Protein AF-A0A135VSN4-F1 (afdb_monomer)

Sequence (143 aa):
MFIGIYIIWIAIGVLMGFFFIDFANSWPDWGPGPHPSMFVWIPFAIAGVGVFALIVQIVNVVNERDESKHAQGFSARTYSYDDVPSTSTRTSGYLEPTQSYQAPPFCSQCGAELDSELVEWIGPLRFRCPSCGRTGKAEETQF

Radius of gyration: 32.23 Å; Cα contacts (8 Å, |Δi|>4): 118; chains: 1; bounding box: 57×48×84 Å

pLDDT: mean 75.12, std 19.15, range [37.84, 97.25]

Mean predicted aligned error: 18.65 Å

Secondary structure (DSSP, 8-state):
--HHHHHHHHHHHHHHHHHHHHHHHSS---SSS--GGGGTHHHHHHHHHHHHHHHHHHHHHHHHHHHHHHHHTT-------------------------EEEPPSB-TTT--B--TTT-EESSTTEEE-TTT--EEEPEEE--

Foldseek 3Di:
DCLVVLVVLLVVLVVVLVVLVVVLVPDDCPPDDDRSVVCSCVSVVSSVVSVVVSVVVVVVVVVVVVVVVVVVVVPDPPPPVPDDDDDDDDDDDDDDQPFDFAAPQADPPPRDGDDRVPWDDPDDFWIADPVPRDIDGTDTDRD

Solvent-accessible surface area (backbone atoms only — not comparable to full-atom values): 8897 Å² total; per-residue (Å²): 138,60,68,67,58,39,53,54,50,30,50,51,20,49,53,50,23,51,52,41,48,54,51,37,71,68,52,74,88,82,65,101,59,88,60,62,62,82,55,35,58,52,35,45,54,51,23,48,53,36,51,52,52,47,51,54,52,50,51,53,57,50,54,55,50,53,53,48,53,60,48,54,78,64,54,76,78,77,76,73,91,78,82,86,79,93,73,92,74,91,76,91,76,79,89,72,82,81,73,52,71,47,72,57,61,48,38,95,83,78,66,48,76,45,54,78,87,70,49,50,67,76,54,100,54,30,33,32,40,79,89,76,68,47,78,45,72,49,47,82,49,82,126

Structure (mmCIF, N/CA/C/O backbone):
data_AF-A0A135VSN4-F1
#
_entry.id   AF-A0A135VSN4-F1
#
loop_
_atom_site.group_PDB
_atom_site.id
_atom_site.type_symbol
_atom_site.label_atom_id
_atom_site.label_alt_id
_atom_site.label_comp_id
_atom_site.label_asym_id
_atom_site.label_entity_id
_atom_site.label_seq_id
_atom_site.pdbx_PDB_ins_code
_atom_site.Cartn_x
_atom_site.Cartn_y
_atom_site.Cartn_z
_atom_site.occupancy
_atom_site.B_iso_or_equiv
_atom_site.auth_seq_id
_atom_site.auth_comp_id
_atom_site.auth_asym_id
_atom_site.auth_atom_id
_atom_site.pdbx_PDB_model_num
ATOM 1 N N . MET A 1 1 ? 1.089 1.544 13.774 1.00 65.56 1 MET A N 1
ATOM 2 C CA . MET A 1 1 ? 2.461 1.992 13.426 1.00 65.56 1 MET A CA 1
ATOM 3 C C . MET A 1 1 ? 2.890 1.608 11.996 1.00 65.56 1 MET A C 1
ATOM 5 O 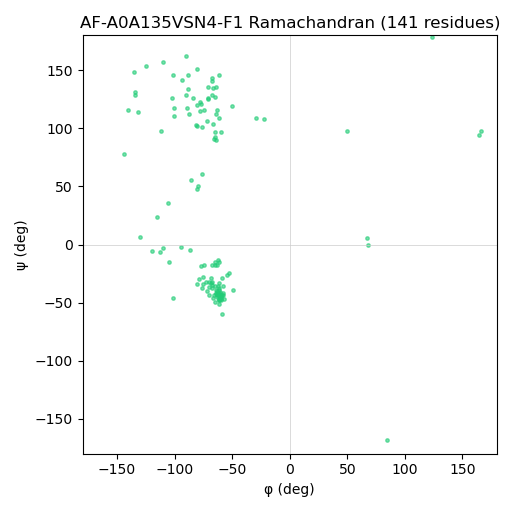O . MET A 1 1 ? 4.071 1.643 11.700 1.00 65.56 1 MET A O 1
ATOM 9 N N . PHE A 1 2 ? 1.969 1.281 11.076 1.00 83.06 2 PHE A N 1
ATOM 10 C CA . PHE A 1 2 ? 2.336 0.836 9.717 1.00 83.06 2 PHE A CA 1
ATOM 11 C C . PHE A 1 2 ? 2.109 1.895 8.627 1.00 83.06 2 PHE A C 1
ATOM 13 O O . PHE A 1 2 ? 2.681 1.793 7.549 1.00 83.06 2 PHE A O 1
ATOM 20 N N . ILE A 1 3 ? 1.346 2.954 8.922 1.00 91.00 3 ILE A N 1
ATOM 21 C CA . ILE A 1 3 ? 1.000 4.015 7.960 1.00 91.00 3 ILE A CA 1
ATOM 22 C C . ILE A 1 3 ? 2.257 4.699 7.397 1.00 91.00 3 ILE A C 1
ATOM 24 O O . ILE A 1 3 ? 2.363 4.883 6.189 1.00 91.00 3 ILE A O 1
ATOM 28 N N . GLY A 1 4 ? 3.244 5.008 8.247 1.00 92.50 4 GLY A N 1
ATOM 29 C CA . GLY A 1 4 ? 4.489 5.653 7.809 1.00 92.50 4 GLY A CA 1
ATOM 30 C C . GLY A 1 4 ? 5.300 4.815 6.815 1.00 92.50 4 GLY A C 1
ATOM 31 O O . GLY A 1 4 ? 5.855 5.362 5.867 1.00 92.50 4 GLY A O 1
ATOM 32 N N . ILE A 1 5 ? 5.309 3.487 6.976 1.00 94.31 5 ILE A N 1
ATOM 33 C CA . ILE A 1 5 ? 6.020 2.569 6.072 1.00 94.31 5 ILE A CA 1
ATOM 34 C C . ILE A 1 5 ? 5.384 2.596 4.679 1.00 94.31 5 ILE A C 1
ATOM 36 O O . ILE A 1 5 ? 6.100 2.695 3.686 1.00 94.31 5 ILE A O 1
ATOM 40 N N . TYR A 1 6 ? 4.050 2.578 4.598 1.00 93.75 6 TYR A N 1
ATOM 41 C CA . TYR A 1 6 ? 3.348 2.663 3.316 1.00 93.75 6 TYR A CA 1
ATOM 42 C C . TYR A 1 6 ? 3.583 4.002 2.612 1.00 93.75 6 TYR A C 1
ATOM 44 O O . TYR A 1 6 ? 3.793 4.012 1.404 1.00 93.75 6 TYR A O 1
ATOM 52 N N . ILE A 1 7 ? 3.621 5.120 3.345 1.00 94.69 7 ILE A N 1
ATOM 53 C CA . ILE A 1 7 ? 3.921 6.439 2.760 1.00 94.69 7 ILE A CA 1
ATOM 54 C C . ILE A 1 7 ? 5.323 6.453 2.136 1.00 94.69 7 ILE A C 1
ATOM 56 O O . ILE A 1 7 ? 5.479 6.869 0.989 1.00 94.69 7 ILE A O 1
ATOM 60 N N . ILE A 1 8 ? 6.332 5.960 2.863 1.00 95.56 8 ILE A N 1
ATOM 61 C CA . ILE A 1 8 ? 7.711 5.868 2.357 1.00 95.56 8 ILE A CA 1
ATOM 62 C C . ILE A 1 8 ? 7.770 4.956 1.127 1.00 95.56 8 ILE A C 1
ATOM 64 O O . ILE A 1 8 ? 8.393 5.300 0.127 1.00 95.56 8 ILE A O 1
ATOM 68 N N . TRP A 1 9 ? 7.090 3.814 1.174 1.00 95.12 9 TRP A N 1
ATOM 69 C CA . TRP A 1 9 ? 7.058 2.860 0.071 1.00 95.12 9 TRP A CA 1
ATOM 70 C C . TRP A 1 9 ? 6.404 3.434 -1.195 1.00 95.12 9 TRP A C 1
ATOM 72 O O . TRP A 1 9 ? 6.951 3.284 -2.287 1.00 95.12 9 TRP A O 1
ATOM 82 N N . ILE A 1 10 ? 5.283 4.152 -1.055 1.00 96.69 10 ILE A N 1
ATOM 83 C CA . ILE A 1 10 ? 4.624 4.851 -2.169 1.00 96.69 10 ILE A CA 1
ATOM 84 C C . ILE A 1 10 ? 5.568 5.910 -2.748 1.00 96.69 10 ILE A C 1
ATOM 86 O O . ILE A 1 10 ? 5.729 5.977 -3.964 1.00 96.69 10 ILE A O 1
ATOM 90 N N . ALA A 1 11 ? 6.237 6.694 -1.896 1.00 96.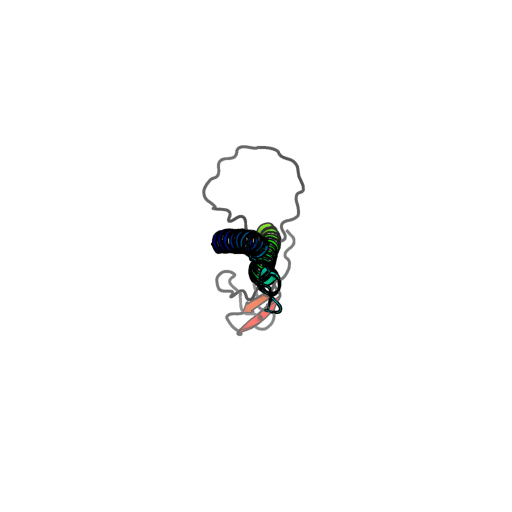75 11 ALA A N 1
ATOM 91 C CA . ALA A 1 11 ? 7.189 7.709 -2.341 1.00 96.75 11 ALA A CA 1
ATOM 92 C C . ALA A 1 11 ? 8.354 7.098 -3.140 1.00 96.75 11 ALA A C 1
ATOM 94 O O . ALA A 1 11 ? 8.687 7.603 -4.211 1.00 96.75 11 ALA A O 1
ATOM 95 N N . ILE A 1 12 ? 8.924 5.982 -2.670 1.00 96.56 12 ILE A N 1
ATOM 96 C CA . ILE A 1 12 ? 9.978 5.249 -3.389 1.00 96.56 12 ILE A CA 1
ATOM 97 C C . ILE A 1 12 ? 9.461 4.742 -4.739 1.00 96.56 12 ILE A C 1
ATOM 99 O O . ILE A 1 12 ? 10.134 4.929 -5.750 1.00 96.56 12 ILE A O 1
ATOM 103 N N . GLY A 1 13 ? 8.272 4.134 -4.780 1.00 95.50 13 GLY A N 1
ATOM 104 C CA . GLY A 1 13 ? 7.684 3.620 -6.021 1.00 95.50 13 GLY A CA 1
ATOM 105 C C . GLY A 1 13 ? 7.431 4.717 -7.058 1.00 95.50 13 GLY A C 1
ATOM 106 O O . GLY A 1 13 ? 7.755 4.544 -8.232 1.00 95.50 13 GLY A O 1
ATOM 107 N N . VAL A 1 14 ? 6.931 5.875 -6.620 1.00 96.44 14 VAL A N 1
ATOM 108 C CA . VAL A 1 14 ? 6.709 7.043 -7.486 1.00 96.44 14 VAL A CA 1
ATOM 109 C C . VAL A 1 14 ? 8.034 7.618 -7.993 1.00 96.44 14 VAL A C 1
ATOM 111 O O . VAL A 1 14 ? 8.167 7.857 -9.192 1.00 96.44 14 VAL A O 1
ATOM 114 N N . LEU A 1 15 ? 9.034 7.788 -7.120 1.00 97.25 15 LEU A N 1
ATOM 115 C CA . LEU A 1 15 ? 10.368 8.262 -7.513 1.00 97.25 15 LEU A CA 1
ATOM 116 C C . LEU A 1 15 ? 11.042 7.312 -8.509 1.00 97.25 15 LEU A C 1
ATOM 118 O O . LEU A 1 15 ? 11.598 7.764 -9.508 1.00 97.25 15 LEU A O 1
ATOM 122 N N . MET A 1 16 ? 10.949 5.999 -8.275 1.00 96.38 16 MET A N 1
ATOM 123 C CA . MET A 1 16 ? 11.416 4.987 -9.224 1.00 96.38 16 MET A CA 1
ATOM 124 C C . MET A 1 16 ? 10.670 5.104 -10.558 1.00 96.38 16 MET A C 1
ATOM 126 O O . MET A 1 16 ? 11.304 5.078 -11.605 1.00 96.38 16 MET A O 1
ATOM 130 N N . GLY A 1 17 ? 9.349 5.293 -10.548 1.00 95.25 17 GLY A N 1
ATOM 131 C CA . GLY A 1 17 ? 8.561 5.492 -11.769 1.00 95.25 17 GLY A CA 1
ATOM 132 C C . GLY A 1 17 ? 9.044 6.676 -12.607 1.00 95.25 17 GLY A C 1
ATOM 133 O O . GLY A 1 17 ? 9.266 6.523 -13.807 1.00 95.25 17 GLY A O 1
ATOM 134 N N . PHE A 1 18 ? 9.286 7.829 -11.977 1.00 96.12 18 PHE A N 1
ATOM 135 C CA . PHE A 1 18 ? 9.845 8.999 -12.664 1.00 96.12 18 PHE A CA 1
ATOM 136 C C . PHE A 1 18 ? 11.242 8.736 -13.230 1.00 96.12 18 PHE A C 1
ATOM 138 O O . PHE A 1 18 ? 11.498 9.060 -14.387 1.00 96.12 18 PHE A O 1
ATOM 145 N N . PHE A 1 19 ? 12.109 8.067 -12.469 1.00 95.25 19 PHE A N 1
ATOM 146 C CA . PHE A 1 19 ? 13.425 7.662 -12.963 1.00 95.25 19 PHE A CA 1
ATOM 147 C C . PHE A 1 19 ? 13.329 6.774 -14.217 1.00 95.25 19 PHE A C 1
ATOM 149 O O . PHE A 1 19 ? 14.075 6.973 -15.171 1.00 95.25 19 PHE A O 1
ATOM 156 N N . PHE A 1 20 ? 12.392 5.821 -14.252 1.00 94.25 20 PHE A N 1
ATOM 157 C CA . PHE A 1 20 ? 12.182 4.958 -15.419 1.00 94.25 20 PHE A CA 1
ATOM 158 C C . PHE A 1 20 ? 11.643 5.718 -16.637 1.00 94.25 20 PHE A C 1
ATOM 160 O O . PHE A 1 20 ? 11.980 5.354 -17.762 1.00 94.25 20 PHE A O 1
ATOM 167 N N . ILE A 1 21 ? 10.837 6.765 -16.437 1.00 94.81 21 ILE A N 1
ATOM 168 C CA . ILE A 1 21 ? 10.391 7.648 -17.525 1.00 94.81 21 ILE A CA 1
ATOM 169 C C . ILE A 1 21 ? 11.591 8.385 -18.125 1.00 94.81 21 ILE A C 1
ATOM 171 O O . ILE A 1 21 ? 11.777 8.352 -19.340 1.00 94.81 21 ILE A O 1
ATOM 175 N N . ASP A 1 22 ? 12.434 8.995 -17.291 1.00 94.88 22 ASP A N 1
ATOM 176 C CA . ASP A 1 22 ? 13.629 9.708 -17.757 1.00 94.88 22 ASP A CA 1
ATOM 177 C C . ASP A 1 22 ? 14.622 8.766 -18.446 1.00 94.88 22 ASP A C 1
ATOM 179 O O . ASP A 1 22 ? 15.178 9.079 -19.503 1.00 94.88 22 ASP A O 1
ATOM 183 N N . PHE A 1 23 ? 14.797 7.566 -17.896 1.00 92.19 23 PHE A N 1
ATOM 184 C CA . PHE A 1 23 ? 15.594 6.514 -18.513 1.00 92.19 23 PHE A CA 1
ATOM 185 C C . PHE A 1 23 ? 15.027 6.079 -19.869 1.00 92.19 23 PHE A C 1
ATOM 187 O O . PHE A 1 23 ? 15.777 5.928 -20.827 1.00 92.19 23 PHE A O 1
ATOM 194 N N . ALA A 1 24 ? 13.706 5.917 -19.982 1.00 92.81 24 ALA A N 1
ATOM 195 C CA . ALA A 1 24 ? 13.072 5.550 -21.243 1.00 92.81 24 ALA A CA 1
ATOM 196 C C . ALA A 1 24 ? 13.178 6.660 -22.297 1.00 92.81 24 ALA A C 1
ATOM 198 O O . ALA A 1 24 ? 13.348 6.352 -23.470 1.00 92.81 24 ALA A O 1
ATOM 199 N N . ASN A 1 25 ? 13.119 7.930 -21.892 1.00 91.75 25 ASN A N 1
ATOM 200 C CA . ASN A 1 25 ? 13.248 9.076 -22.799 1.00 91.75 25 ASN A CA 1
ATOM 201 C C . ASN A 1 25 ? 14.692 9.324 -23.256 1.00 91.75 25 ASN A C 1
ATOM 203 O O . ASN A 1 25 ? 14.914 9.879 -24.328 1.00 91.75 25 ASN A O 1
ATOM 207 N N . SER A 1 26 ? 15.671 8.943 -22.436 1.00 92.75 26 SER A N 1
ATOM 208 C CA . SER A 1 26 ? 17.095 8.982 -22.792 1.00 92.75 26 SER A CA 1
ATOM 209 C C . SER A 1 26 ? 17.560 7.712 -23.503 1.00 92.75 26 SER A C 1
ATOM 211 O O . SER A 1 26 ? 18.711 7.648 -23.946 1.00 92.75 26 SER A O 1
ATOM 213 N N . TRP A 1 27 ? 16.681 6.710 -23.630 1.00 90.50 27 TRP A N 1
ATOM 214 C CA . TRP A 1 27 ? 17.001 5.475 -24.316 1.00 90.50 27 TRP A CA 1
ATOM 215 C C . TRP A 1 27 ? 17.107 5.730 -25.814 1.00 90.50 27 TRP A C 1
ATOM 217 O O . TRP A 1 27 ? 16.191 6.287 -26.417 1.00 90.50 27 TRP A O 1
ATOM 227 N N . PRO A 1 28 ? 18.220 5.347 -26.436 1.00 88.62 28 PRO A N 1
ATOM 228 C CA . PRO A 1 28 ? 18.433 5.709 -27.818 1.00 88.62 28 PRO A CA 1
ATOM 229 C C . PRO A 1 28 ? 17.836 4.658 -28.777 1.00 88.62 28 PRO A C 1
ATOM 231 O O . PRO A 1 28 ? 17.827 3.459 -28.490 1.00 88.62 28 PRO A O 1
ATOM 234 N N . ASP A 1 29 ? 17.336 5.111 -29.933 1.00 86.81 29 ASP A N 1
ATOM 235 C CA . ASP A 1 29 ? 16.524 4.324 -30.884 1.00 86.81 29 ASP A CA 1
ATOM 236 C C . ASP A 1 29 ? 17.343 3.326 -31.729 1.00 86.81 29 ASP A C 1
ATOM 238 O O . ASP A 1 29 ? 17.427 3.408 -32.958 1.00 86.81 29 ASP A O 1
ATOM 242 N N . TRP A 1 30 ? 18.011 2.373 -31.079 1.00 80.94 30 TRP A N 1
ATOM 243 C CA . TRP A 1 30 ? 18.974 1.467 -31.721 1.00 80.94 30 TRP A CA 1
ATOM 244 C C . TRP A 1 30 ? 18.276 0.245 -32.337 1.00 80.94 30 TRP A C 1
ATOM 246 O O . TRP A 1 30 ? 18.604 -0.902 -32.037 1.00 80.94 30 TRP A O 1
ATOM 256 N N . GLY A 1 31 ? 17.302 0.485 -33.216 1.00 78.56 31 GLY A N 1
ATOM 257 C CA . GLY A 1 31 ? 16.632 -0.556 -33.999 1.00 78.56 31 GLY A CA 1
ATOM 258 C C . GLY A 1 31 ? 15.462 -1.266 -33.292 1.00 78.56 31 GLY A C 1
ATOM 259 O O . GLY A 1 31 ? 14.975 -0.798 -32.265 1.00 78.56 31 GLY A O 1
ATOM 260 N N . PRO A 1 32 ? 14.962 -2.387 -33.858 1.00 81.62 32 PRO A N 1
ATOM 261 C CA . PRO A 1 32 ? 13.711 -3.046 -33.457 1.00 81.62 32 PRO A CA 1
ATOM 262 C C . PRO A 1 32 ? 13.862 -3.911 -32.191 1.00 81.62 32 PRO A C 1
ATOM 264 O O . PRO A 1 32 ? 13.501 -5.088 -32.171 1.00 81.62 32 PRO A O 1
ATOM 267 N N . GLY A 1 33 ? 14.438 -3.340 -31.134 1.00 83.62 33 GLY A N 1
ATOM 268 C CA . GLY A 1 33 ? 14.494 -3.940 -29.805 1.00 83.62 33 GLY A CA 1
ATOM 269 C C . GLY A 1 33 ? 13.288 -3.549 -28.939 1.00 83.62 33 GLY A C 1
ATOM 270 O O . GLY A 1 33 ? 12.598 -2.572 -29.235 1.00 83.62 33 GLY A O 1
ATOM 271 N N . PRO A 1 34 ? 13.016 -4.288 -27.849 1.00 84.56 34 PRO A N 1
ATOM 272 C CA . PRO A 1 34 ? 12.004 -3.895 -26.878 1.00 84.56 34 PRO A CA 1
ATOM 273 C C . PRO A 1 34 ? 12.399 -2.569 -26.217 1.00 84.56 34 PRO A C 1
ATOM 275 O O . PRO A 1 34 ? 13.406 -2.487 -25.516 1.00 84.56 34 PRO A O 1
ATOM 278 N N . HIS A 1 35 ? 11.593 -1.531 -26.438 1.00 88.12 35 HIS A N 1
ATOM 279 C CA . HIS A 1 35 ? 11.813 -0.218 -25.841 1.00 88.12 35 HIS A CA 1
ATOM 280 C C . HIS A 1 35 ? 11.523 -0.272 -24.324 1.00 88.12 35 HIS A C 1
ATOM 282 O O . HIS A 1 35 ? 10.498 -0.837 -23.921 1.00 88.12 35 HIS A O 1
ATOM 288 N N . PRO A 1 36 ? 12.366 0.318 -23.454 1.00 88.25 36 PRO A N 1
ATOM 289 C CA . PRO A 1 36 ? 12.184 0.274 -21.996 1.00 88.25 36 PRO A CA 1
ATOM 290 C C . PRO A 1 36 ? 10.883 0.930 -21.508 1.00 88.25 36 PRO A C 1
ATOM 292 O O . PRO A 1 36 ? 10.434 0.655 -20.394 1.00 88.25 36 PRO A O 1
ATOM 295 N N . SER A 1 37 ? 10.223 1.725 -22.356 1.00 89.38 37 SER A N 1
ATOM 296 C CA . SER A 1 37 ? 8.881 2.265 -22.096 1.00 89.38 37 SER A CA 1
ATOM 297 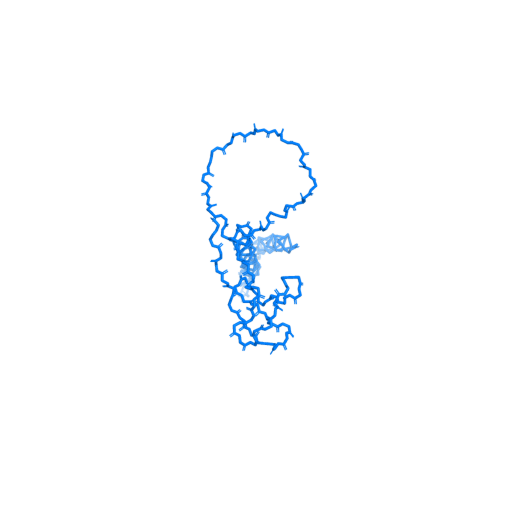C C . SER A 1 37 ? 7.846 1.182 -21.771 1.00 89.38 37 SER A C 1
ATOM 299 O O . SER A 1 37 ? 6.911 1.445 -21.016 1.00 89.38 37 SER A O 1
ATOM 301 N N . MET A 1 38 ? 8.034 -0.053 -22.252 1.00 90.12 38 MET A N 1
ATOM 302 C CA . MET A 1 38 ? 7.144 -1.177 -21.938 1.00 90.12 38 MET A CA 1
ATOM 303 C C . MET A 1 38 ? 7.148 -1.574 -20.457 1.00 90.12 38 MET A C 1
ATOM 305 O O . MET A 1 38 ? 6.216 -2.244 -20.021 1.00 90.12 38 MET A O 1
ATOM 309 N N 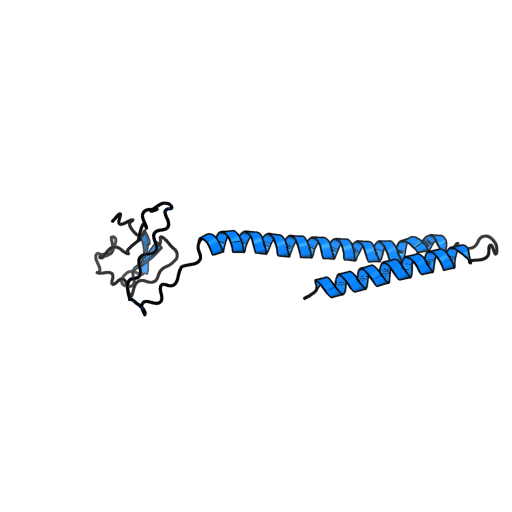. PHE A 1 39 ? 8.152 -1.166 -19.677 1.00 91.19 39 PHE A N 1
ATOM 310 C CA . PHE A 1 39 ? 8.282 -1.508 -18.255 1.00 91.19 39 PHE A CA 1
ATOM 311 C C . PHE A 1 39 ? 8.059 -0.317 -17.316 1.00 91.19 39 PHE A C 1
ATOM 313 O O . PHE A 1 39 ? 8.024 -0.495 -16.100 1.00 91.19 39 PHE A O 1
ATOM 320 N N . VAL A 1 40 ? 7.847 0.887 -17.858 1.00 95.12 40 VAL A N 1
ATOM 321 C CA . VAL A 1 40 ? 7.652 2.123 -17.077 1.00 95.12 40 VAL A CA 1
ATOM 322 C C . VAL A 1 40 ? 6.455 2.032 -16.130 1.00 95.12 40 VAL A C 1
ATOM 324 O O . VAL A 1 40 ? 6.464 2.643 -15.068 1.00 95.12 40 VAL A O 1
ATOM 327 N N . TRP A 1 41 ? 5.433 1.246 -16.467 1.00 94.44 41 TRP A N 1
ATOM 328 C CA . TRP A 1 41 ? 4.243 1.088 -15.631 1.00 94.44 41 TRP A CA 1
ATOM 329 C C . TRP A 1 41 ? 4.474 0.215 -14.385 1.00 94.44 41 TRP A C 1
ATOM 331 O O . TRP A 1 41 ? 3.681 0.303 -13.449 1.00 94.44 41 TRP A O 1
ATOM 341 N N . ILE A 1 42 ? 5.541 -0.597 -14.329 1.00 95.38 42 ILE A N 1
ATOM 342 C CA . ILE A 1 42 ? 5.782 -1.537 -13.219 1.00 95.38 42 ILE A CA 1
ATOM 343 C C . ILE A 1 42 ? 5.953 -0.805 -11.874 1.00 95.38 42 ILE A C 1
ATOM 345 O O . ILE A 1 42 ? 5.227 -1.142 -10.936 1.00 95.38 42 ILE A O 1
ATOM 349 N N . PRO A 1 43 ? 6.827 0.216 -11.737 1.00 94.75 43 PRO A N 1
ATOM 350 C CA . PRO A 1 43 ? 6.946 0.973 -10.489 1.00 94.75 43 PRO A CA 1
ATOM 351 C C . PRO A 1 43 ? 5.636 1.637 -10.045 1.00 94.75 43 PRO A C 1
ATOM 353 O O . PRO A 1 43 ? 5.341 1.670 -8.851 1.00 94.75 43 PRO A O 1
ATOM 356 N N . PHE A 1 44 ? 4.815 2.111 -10.989 1.00 94.75 44 PHE A N 1
ATOM 357 C CA . PHE A 1 44 ? 3.513 2.710 -10.681 1.00 94.75 44 PHE A CA 1
ATOM 358 C C . PHE A 1 44 ? 2.482 1.672 -10.238 1.00 94.75 44 PHE A C 1
ATOM 360 O O . PHE A 1 44 ? 1.731 1.929 -9.300 1.00 94.75 44 PHE A O 1
ATOM 367 N N . ALA A 1 45 ? 2.461 0.494 -10.864 1.00 95.69 45 ALA A N 1
ATOM 368 C CA . ALA A 1 45 ? 1.602 -0.607 -10.442 1.00 95.69 45 ALA A CA 1
ATOM 369 C C . ALA A 1 45 ? 1.957 -1.066 -9.025 1.00 95.69 45 ALA A C 1
ATOM 371 O O . ALA A 1 45 ? 1.061 -1.252 -8.203 1.00 95.69 45 ALA A O 1
ATOM 372 N N . ILE A 1 46 ? 3.257 -1.163 -8.720 1.00 95.12 46 ILE A N 1
ATOM 373 C CA . ILE A 1 46 ? 3.738 -1.409 -7.361 1.00 95.12 46 ILE A CA 1
ATOM 374 C C . ILE A 1 46 ? 3.226 -0.286 -6.454 1.00 95.12 46 ILE A C 1
ATOM 376 O O . ILE A 1 46 ? 2.407 -0.572 -5.594 1.00 95.12 46 ILE A O 1
ATOM 380 N N . ALA A 1 47 ? 3.556 0.987 -6.695 1.00 95.88 47 ALA A N 1
ATOM 381 C CA . ALA A 1 47 ? 3.078 2.108 -5.871 1.00 95.88 47 ALA A CA 1
ATOM 382 C C . ALA A 1 47 ? 1.547 2.092 -5.637 1.00 95.88 47 ALA A C 1
ATOM 384 O O . ALA A 1 47 ? 1.086 2.332 -4.518 1.00 95.88 47 ALA A O 1
ATOM 385 N N . GLY A 1 48 ? 0.763 1.727 -6.656 1.00 95.94 48 GLY A N 1
ATOM 386 C CA . GLY A 1 48 ? -0.689 1.571 -6.574 1.00 95.94 48 GLY A CA 1
ATOM 387 C C . GLY A 1 48 ? -1.148 0.513 -5.565 1.00 95.94 48 GLY A C 1
ATOM 388 O O . GLY A 1 48 ? -2.083 0.767 -4.806 1.00 95.94 48 GLY A O 1
ATOM 389 N N . VAL A 1 49 ? -0.467 -0.634 -5.476 1.00 95.94 49 VAL A N 1
ATOM 390 C CA . VAL A 1 49 ? -0.776 -1.680 -4.477 1.00 95.94 49 VAL A CA 1
ATOM 391 C C . VAL A 1 49 ? -0.607 -1.154 -3.048 1.00 95.94 49 VAL A C 1
ATOM 393 O O . VAL A 1 49 ? -1.415 -1.460 -2.173 1.00 95.94 49 VAL A O 1
ATOM 396 N N . GLY A 1 50 ? 0.396 -0.317 -2.797 1.00 94.69 50 GLY A N 1
ATOM 397 C CA . GLY A 1 50 ? 0.607 0.283 -1.474 1.00 94.69 50 GLY A CA 1
ATOM 398 C C . GLY A 1 50 ? -0.375 1.394 -1.156 1.00 94.69 50 GLY A C 1
ATOM 399 O O . GLY A 1 50 ? -0.794 1.494 -0.007 1.00 94.69 50 GLY A O 1
ATOM 400 N N . VAL A 1 51 ? -0.803 2.180 -2.151 1.00 96.81 51 VAL A N 1
ATOM 401 C CA . VAL A 1 51 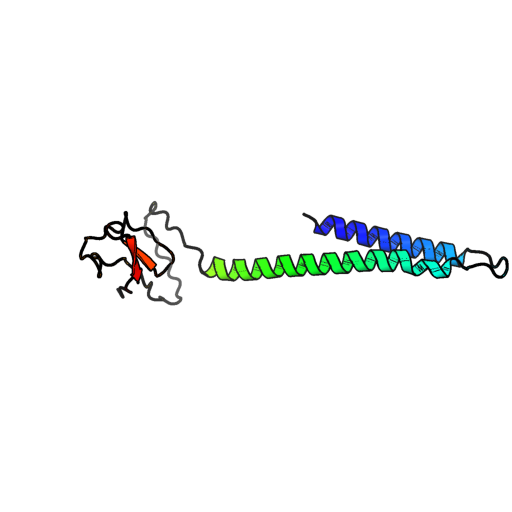? -1.926 3.118 -1.977 1.00 96.81 51 VAL A CA 1
ATOM 402 C C . VAL A 1 51 ? -3.184 2.346 -1.582 1.00 96.81 51 VAL A C 1
ATOM 404 O O . VAL A 1 51 ? -3.840 2.708 -0.608 1.00 96.81 51 VAL A O 1
ATOM 407 N N . PHE A 1 52 ? -3.485 1.245 -2.274 1.00 96.88 52 PHE A N 1
ATOM 408 C CA . PHE A 1 52 ? -4.627 0.394 -1.947 1.00 96.88 52 PHE A CA 1
ATOM 409 C C . PHE A 1 52 ? -4.532 -0.180 -0.523 1.00 96.88 52 PHE A C 1
ATOM 411 O O . PHE A 1 52 ? -5.476 -0.056 0.256 1.00 96.88 52 PHE A O 1
ATOM 418 N N . ALA A 1 53 ? -3.376 -0.731 -0.141 1.00 95.19 53 ALA A N 1
ATOM 419 C CA . ALA A 1 53 ? -3.149 -1.244 1.211 1.00 95.19 53 ALA A CA 1
ATOM 420 C C . ALA A 1 53 ? -3.281 -0.149 2.287 1.00 95.19 53 ALA A C 1
ATOM 422 O O . ALA A 1 53 ? -3.861 -0.389 3.348 1.00 95.19 53 ALA A O 1
ATOM 423 N N . LEU A 1 54 ? -2.793 1.064 2.009 1.00 95.69 54 LEU A N 1
ATOM 424 C CA . LEU A 1 54 ? -2.921 2.216 2.899 1.00 95.69 54 LEU A CA 1
ATOM 425 C C . LEU A 1 54 ? -4.389 2.626 3.077 1.00 95.69 54 LEU A C 1
ATOM 427 O O . LEU A 1 54 ? -4.803 2.885 4.205 1.00 95.69 54 LEU A O 1
ATOM 431 N N . ILE A 1 55 ? -5.190 2.625 2.008 1.00 96.00 55 ILE A N 1
ATOM 432 C CA . ILE A 1 55 ? -6.631 2.917 2.084 1.00 96.00 55 ILE A CA 1
ATOM 433 C C . ILE A 1 55 ? -7.342 1.889 2.968 1.00 96.00 55 ILE A C 1
ATOM 435 O O . ILE A 1 55 ? -8.074 2.280 3.875 1.00 96.00 55 ILE A O 1
ATOM 439 N N . VAL A 1 56 ? -7.092 0.592 2.763 1.00 95.25 56 VAL A N 1
ATOM 440 C CA . VAL A 1 56 ? -7.697 -0.478 3.579 1.00 95.25 56 VAL A CA 1
ATOM 441 C C . VAL A 1 56 ? -7.351 -0.306 5.061 1.00 95.25 56 VAL A C 1
ATOM 443 O O . VAL A 1 56 ? -8.226 -0.401 5.917 1.00 95.25 56 VAL A O 1
ATOM 446 N N . GLN A 1 57 ? -6.093 0.013 5.373 1.00 93.62 57 GLN A N 1
ATOM 447 C CA . GLN A 1 57 ? -5.665 0.281 6.748 1.00 93.62 57 GLN A CA 1
ATOM 448 C C . GLN A 1 57 ? -6.379 1.497 7.350 1.00 93.62 57 GLN A C 1
ATOM 450 O O . GLN A 1 57 ? -6.805 1.443 8.500 1.00 93.62 57 GLN A O 1
ATOM 455 N N . ILE A 1 58 ? -6.544 2.583 6.588 1.00 93.88 58 ILE A N 1
ATOM 456 C CA . ILE A 1 58 ? -7.277 3.766 7.058 1.00 93.88 58 ILE A CA 1
ATOM 457 C C . ILE A 1 58 ? -8.739 3.417 7.340 1.00 93.88 58 ILE A C 1
ATOM 459 O O . ILE A 1 58 ? -9.245 3.797 8.391 1.00 93.88 58 ILE A O 1
ATOM 463 N N . VAL A 1 59 ? -9.400 2.675 6.448 1.00 94.25 59 VAL A N 1
ATOM 464 C CA . VAL A 1 59 ? -10.794 2.248 6.642 1.00 94.25 59 VAL A CA 1
ATOM 465 C C . VAL A 1 59 ? -10.932 1.405 7.907 1.00 94.25 59 VAL A C 1
ATOM 467 O O . VAL A 1 59 ? -11.806 1.684 8.720 1.00 94.25 59 VAL A O 1
ATOM 470 N N . ASN A 1 60 ? -10.031 0.446 8.134 1.00 92.44 60 ASN A N 1
ATOM 471 C CA . ASN A 1 60 ? -10.052 -0.372 9.350 1.00 92.44 60 ASN A CA 1
ATOM 472 C C . ASN A 1 60 ? -9.895 0.484 10.618 1.00 92.44 60 ASN A C 1
ATOM 474 O O . ASN A 1 60 ? -10.669 0.339 11.558 1.00 92.44 60 ASN A O 1
ATOM 478 N N . VAL A 1 61 ? -8.958 1.439 10.615 1.00 91.00 61 VAL A N 1
ATOM 479 C CA . VAL A 1 61 ? -8.740 2.357 11.748 1.00 91.00 61 VAL A CA 1
ATOM 480 C C . VAL A 1 61 ? -9.947 3.269 11.987 1.00 91.00 61 VAL A C 1
ATOM 482 O O . VAL A 1 61 ? -10.240 3.618 13.129 1.00 91.00 61 VAL A O 1
ATOM 485 N N . VAL A 1 62 ? -10.635 3.706 10.931 1.00 90.50 62 VAL A N 1
ATOM 486 C CA . VAL A 1 62 ? -11.850 4.524 11.060 1.00 90.50 62 VAL A CA 1
ATOM 487 C C . VAL A 1 62 ? -13.003 3.691 11.615 1.00 90.50 62 VAL A C 1
ATOM 489 O O . VAL A 1 62 ? -13.663 4.145 12.546 1.00 90.50 62 VAL A O 1
ATOM 492 N N . ASN A 1 63 ? -13.182 2.460 11.135 1.00 91.81 63 ASN A N 1
ATOM 493 C CA . ASN A 1 63 ? -14.224 1.559 11.628 1.00 91.81 63 ASN A CA 1
ATOM 494 C C . ASN A 1 63 ? -14.054 1.265 13.131 1.00 91.81 63 ASN A C 1
ATOM 496 O O . ASN A 1 63 ? -15.013 1.380 13.890 1.00 91.81 63 ASN A O 1
ATOM 500 N N . GLU A 1 64 ? -12.826 0.997 13.590 1.00 88.62 64 GLU A N 1
ATOM 501 C CA . GLU A 1 64 ? -12.524 0.813 15.022 1.00 88.62 64 GLU A CA 1
ATOM 502 C C . GLU A 1 64 ? -12.837 2.071 15.859 1.00 88.62 64 GLU A C 1
ATOM 504 O O . GLU A 1 64 ? -13.246 2.000 17.026 1.00 88.62 64 GLU A O 1
ATOM 509 N N . ARG A 1 65 ? -12.659 3.264 15.277 1.00 82.31 65 ARG A N 1
ATOM 510 C CA . ARG A 1 65 ? -13.001 4.530 15.944 1.00 82.31 65 ARG A CA 1
ATOM 511 C C . ARG A 1 65 ? -14.505 4.727 16.091 1.00 82.31 65 ARG A C 1
ATOM 513 O O . ARG A 1 65 ? -14.924 5.354 17.060 1.00 82.31 65 ARG A O 1
ATOM 520 N N . ASP A 1 66 ? -15.308 4.228 15.164 1.00 79.00 66 ASP A N 1
ATOM 521 C CA . ASP A 1 66 ? -16.762 4.359 15.250 1.00 79.00 66 ASP A CA 1
ATOM 522 C C . ASP A 1 66 ? -17.351 3.378 16.272 1.00 79.00 66 ASP A C 1
ATOM 524 O O . ASP A 1 66 ? -18.199 3.768 17.080 1.00 79.00 66 ASP A O 1
ATOM 528 N N . GLU A 1 67 ? -16.813 2.159 16.354 1.00 76.69 67 GLU A N 1
ATOM 529 C CA . GLU A 1 67 ? -17.180 1.204 17.408 1.00 76.69 67 GLU A CA 1
ATOM 530 C C . GLU A 1 67 ? -16.797 1.711 18.803 1.00 76.69 67 GLU A C 1
ATOM 532 O O . GLU A 1 67 ? -17.597 1.638 19.736 1.00 76.69 67 GLU A O 1
ATOM 537 N N . SER A 1 68 ? -15.606 2.298 18.955 1.00 69.69 68 SER A N 1
ATOM 538 C CA . SER A 1 68 ? -15.178 2.858 20.244 1.00 69.69 68 SER A CA 1
ATOM 539 C C . SER A 1 68 ? -15.970 4.097 20.658 1.00 69.69 68 SER A C 1
ATOM 541 O O . SER A 1 68 ? -16.233 4.254 21.847 1.00 69.69 68 SER A O 1
ATOM 543 N N . LYS 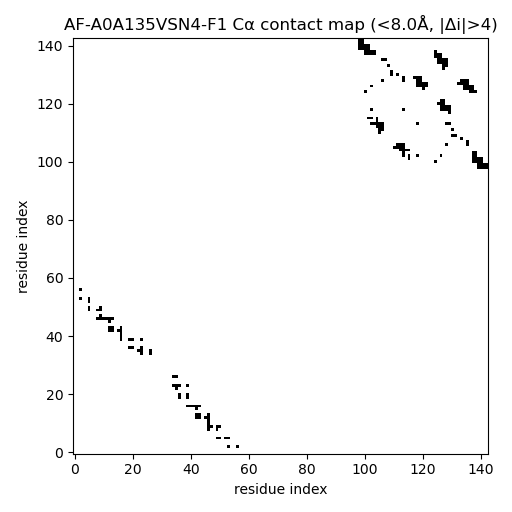A 1 69 ? -16.430 4.943 19.729 1.00 62.50 69 LYS A N 1
ATOM 544 C CA . LYS A 1 69 ? -17.349 6.050 20.059 1.00 62.50 69 LYS A CA 1
ATOM 545 C C . LYS A 1 69 ? -18.721 5.546 20.508 1.00 62.50 69 LYS A C 1
ATOM 547 O O . LYS A 1 69 ? -19.295 6.118 21.432 1.00 62.50 69 LYS A O 1
ATOM 552 N N . HIS A 1 70 ? -19.229 4.468 19.907 1.00 57.59 70 HIS A N 1
ATOM 553 C CA . HIS A 1 70 ? -20.471 3.838 20.362 1.00 57.59 70 HIS A CA 1
ATOM 554 C C . HIS A 1 70 ? -20.312 3.120 21.708 1.00 57.59 70 HIS A C 1
ATOM 556 O O . HIS A 1 70 ? -21.202 3.217 22.549 1.00 57.59 70 HIS A O 1
ATOM 562 N N . ALA A 1 71 ? -19.163 2.492 21.965 1.00 57.72 71 ALA A N 1
ATOM 563 C CA . ALA A 1 71 ? -18.860 1.893 23.262 1.00 57.72 71 ALA A CA 1
ATOM 564 C C . ALA A 1 71 ? -18.563 2.942 24.353 1.00 57.72 71 ALA A C 1
ATOM 566 O O . ALA A 1 71 ? -18.909 2.733 25.511 1.00 57.72 71 ALA A O 1
ATOM 567 N N . GLN A 1 72 ? -17.977 4.095 24.010 1.00 51.12 72 GLN A N 1
ATOM 568 C CA . GLN A 1 72 ? -17.695 5.178 24.963 1.00 51.12 72 GLN A CA 1
ATOM 569 C C . GLN A 1 72 ? -18.925 6.014 25.331 1.00 51.12 72 GLN A C 1
ATOM 571 O O . GLN A 1 72 ? -18.930 6.613 26.405 1.00 51.12 72 GLN A O 1
ATOM 576 N N . GLY A 1 73 ? -19.999 5.977 24.535 1.00 48.94 73 GLY A N 1
ATOM 577 C CA . GLY A 1 73 ? -21.332 6.392 24.997 1.00 48.94 73 GLY A CA 1
ATOM 578 C C . GLY A 1 73 ? -21.872 5.518 26.142 1.00 48.94 73 GLY A C 1
ATOM 579 O O . GLY A 1 73 ? -22.749 5.949 26.881 1.00 48.94 73 GLY A O 1
ATOM 580 N N . PHE A 1 74 ? -21.298 4.324 26.325 1.00 49.91 74 PHE A N 1
ATOM 581 C CA . PHE A 1 74 ? -21.559 3.376 27.410 1.00 49.91 74 PHE A CA 1
ATOM 582 C C . PHE A 1 74 ? -20.312 3.186 28.303 1.00 49.91 74 PHE A C 1
ATOM 584 O O . PHE A 1 74 ? -20.142 2.160 28.959 1.00 49.91 74 PHE A O 1
ATOM 591 N N . SER A 1 75 ? -19.392 4.160 28.342 1.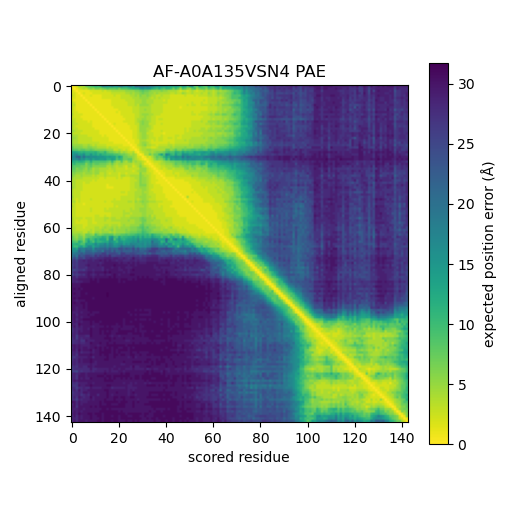00 46.09 75 SER A N 1
ATOM 592 C CA . SER A 1 75 ? -18.291 4.121 29.306 1.00 46.09 75 SER A CA 1
ATOM 593 C C . SER A 1 75 ? -18.834 4.513 30.670 1.00 46.09 75 SER A C 1
ATOM 595 O O . SER A 1 75 ? -19.019 5.694 30.967 1.00 46.09 75 SER A O 1
ATOM 597 N N . ALA A 1 76 ? -19.066 3.487 31.487 1.00 50.97 76 ALA A N 1
ATOM 598 C CA . ALA A 1 76 ? -19.200 3.548 32.929 1.00 50.97 76 ALA A CA 1
ATOM 599 C C . ALA A 1 76 ? -18.370 4.704 33.502 1.00 50.97 76 ALA A C 1
ATOM 601 O O . ALA A 1 76 ? -17.137 4.680 33.525 1.00 50.97 76 ALA A O 1
ATOM 602 N N . ARG A 1 77 ? -19.069 5.744 33.957 1.00 42.56 77 ARG A N 1
ATOM 603 C CA . ARG A 1 77 ? -18.521 6.701 34.903 1.00 42.56 77 ARG A CA 1
ATOM 604 C C . ARG A 1 77 ? -18.290 5.891 36.178 1.00 42.56 77 ARG A C 1
ATOM 606 O O . ARG A 1 77 ? -19.220 5.694 36.953 1.00 42.56 77 ARG A O 1
ATOM 613 N N . THR A 1 78 ? -17.086 5.349 36.348 1.00 45.41 78 THR A N 1
ATOM 614 C CA . THR A 1 78 ? -16.641 4.793 37.625 1.00 45.41 78 THR A CA 1
ATOM 615 C C . THR A 1 78 ? -16.698 5.943 38.620 1.00 45.41 78 THR A C 1
ATOM 617 O O . THR A 1 78 ? -15.820 6.804 38.643 1.00 45.41 78 THR A O 1
ATOM 620 N N . TYR A 1 79 ? -17.793 6.024 39.374 1.00 45.12 79 TYR A N 1
ATOM 621 C CA . TYR A 1 79 ? -17.877 6.887 40.537 1.00 45.12 79 TYR A CA 1
ATOM 622 C C . TYR A 1 79 ? -16.870 6.336 41.545 1.00 45.12 79 TYR A C 1
ATOM 624 O O . TYR A 1 79 ? -17.142 5.364 42.242 1.00 45.12 79 TYR A O 1
ATOM 632 N N . SER A 1 80 ? -15.677 6.929 41.566 1.00 39.94 80 SER A N 1
ATOM 633 C CA . SER A 1 80 ? -14.792 6.847 42.722 1.00 39.94 80 SER A CA 1
ATOM 634 C C . SER A 1 80 ? -15.552 7.504 43.870 1.00 39.94 80 SER A C 1
ATOM 636 O O . SER A 1 80 ? -15.818 8.705 43.829 1.00 39.94 80 SER A O 1
ATOM 638 N N . TYR A 1 81 ? -15.998 6.699 44.830 1.00 46.78 81 TYR A N 1
ATOM 639 C CA . TYR A 1 81 ? -16.815 7.117 45.968 1.00 46.78 81 TYR A CA 1
ATOM 640 C C . TYR A 1 81 ? -15.935 7.731 47.064 1.00 46.78 81 TYR A C 1
ATOM 642 O O . TYR A 1 81 ? -16.050 7.370 48.220 1.00 46.78 81 TYR A O 1
ATOM 650 N N . ASP A 1 82 ? -15.033 8.636 46.697 1.00 43.06 82 ASP A N 1
ATOM 651 C CA . ASP A 1 82 ? -14.142 9.321 47.631 1.00 43.06 82 ASP A CA 1
ATOM 652 C C . ASP A 1 82 ? -13.963 10.752 47.123 1.00 43.06 82 ASP A C 1
ATOM 654 O O . ASP A 1 82 ? -13.024 11.036 46.392 1.00 43.06 82 ASP A O 1
ATOM 658 N N . ASP A 1 83 ? -14.964 11.602 47.369 1.00 40.62 83 ASP A N 1
ATOM 659 C CA . ASP A 1 83 ? -14.801 13.030 47.691 1.00 40.62 83 ASP A CA 1
ATOM 660 C C . ASP A 1 83 ? -16.149 13.757 47.573 1.00 40.62 83 ASP A C 1
ATOM 662 O O . ASP A 1 83 ? -16.595 14.183 46.507 1.00 40.62 83 ASP A O 1
ATOM 666 N N . VAL A 1 84 ? -16.809 13.933 48.718 1.00 46.59 84 VAL A N 1
ATOM 667 C CA . VAL A 1 84 ? -17.828 14.969 48.911 1.00 46.59 84 VAL A CA 1
ATOM 668 C C . VAL A 1 84 ? -17.129 16.105 49.660 1.00 46.59 84 VAL A C 1
ATOM 670 O O . VAL A 1 84 ? -16.683 15.906 50.789 1.00 46.59 84 VAL A O 1
ATOM 673 N N . PRO A 1 85 ? -17.036 17.305 49.060 1.00 44.09 85 PRO A N 1
ATOM 674 C CA . PRO A 1 85 ? -17.932 18.351 49.527 1.00 44.09 85 PRO A CA 1
ATOM 675 C C . PRO A 1 85 ? -18.602 19.131 48.390 1.00 44.09 85 PRO A C 1
ATOM 677 O O . PRO A 1 85 ? -17.986 19.689 47.485 1.00 44.09 85 PRO A O 1
ATOM 680 N N . SER A 1 86 ? -19.922 19.190 48.526 1.00 48.69 86 SER A N 1
ATOM 681 C CA . SER A 1 86 ? -20.886 20.091 47.902 1.00 48.69 86 SER A CA 1
ATOM 682 C C . SER A 1 86 ? -20.322 21.425 47.396 1.00 48.69 86 SER A C 1
ATOM 684 O O . SER A 1 86 ? -20.108 22.350 48.177 1.00 48.69 86 SER A O 1
ATOM 686 N N . THR A 1 87 ? -20.219 21.572 46.075 1.00 39.91 87 THR A N 1
ATOM 687 C CA . THR A 1 87 ? -20.324 22.880 45.417 1.00 39.91 87 THR A CA 1
ATOM 688 C C . THR A 1 87 ? -21.284 22.754 44.242 1.00 39.91 87 THR A C 1
ATOM 690 O O . THR A 1 87 ? -21.066 21.998 43.299 1.00 39.91 87 THR A O 1
ATOM 693 N N . SER A 1 88 ? -22.409 23.450 44.357 1.00 51.69 88 SER A N 1
ATOM 694 C CA . SER A 1 88 ? -23.488 23.471 43.386 1.00 51.69 88 SER A CA 1
ATOM 695 C C . SER A 1 88 ? -23.071 24.246 42.138 1.00 51.69 88 SER A C 1
ATOM 697 O O . SER A 1 88 ? -23.080 25.474 42.118 1.00 51.69 88 SER A O 1
ATOM 699 N N . THR A 1 89 ? -22.800 23.532 41.049 1.00 37.84 89 THR A N 1
ATOM 700 C CA . THR A 1 89 ? -22.783 24.146 39.720 1.00 37.84 89 THR A CA 1
ATOM 701 C C . THR A 1 89 ? -23.957 23.598 38.931 1.00 37.84 89 THR A C 1
ATOM 703 O O . THR A 1 89 ? -23.931 22.497 38.388 1.00 37.84 89 THR A O 1
ATOM 706 N N . ARG A 1 90 ? -25.033 24.390 38.915 1.00 48.69 90 ARG A N 1
ATOM 707 C CA . ARG A 1 90 ? -26.140 24.263 37.968 1.00 48.69 90 ARG A CA 1
ATOM 708 C C . ARG A 1 90 ? -25.568 24.181 36.552 1.00 48.69 90 ARG A C 1
ATOM 710 O O . ARG A 1 90 ? -24.991 25.148 36.064 1.00 48.69 90 ARG A O 1
ATOM 717 N N . THR A 1 91 ? -25.814 23.083 35.853 1.00 40.22 91 THR A N 1
ATOM 718 C CA . THR A 1 91 ? -25.919 23.104 34.393 1.00 40.22 91 THR A CA 1
ATOM 719 C C . THR A 1 91 ? -27.053 22.172 33.999 1.00 40.22 91 THR A C 1
ATOM 721 O O . THR A 1 91 ? -27.067 20.990 34.320 1.00 40.22 91 THR A O 1
ATOM 724 N N . SER A 1 92 ? -28.071 22.782 33.406 1.00 49.12 92 SER A N 1
ATOM 725 C CA . SER A 1 92 ? -29.282 22.164 32.891 1.00 49.12 92 SER A CA 1
ATOM 726 C C . SER A 1 92 ? -28.976 21.202 31.747 1.00 49.12 92 SER A C 1
ATOM 728 O O . SER A 1 92 ? -28.275 21.582 30.811 1.00 49.12 92 SER A O 1
ATOM 730 N N . GLY A 1 93 ? -29.595 20.025 31.767 1.00 40.72 93 GLY A N 1
ATOM 731 C CA . GLY A 1 93 ? -29.677 19.148 30.604 1.00 40.72 93 GLY A CA 1
ATOM 732 C C . GLY A 1 93 ? -30.091 17.737 30.994 1.00 40.72 93 GLY A C 1
ATOM 733 O O . GLY A 1 93 ? -29.233 16.956 31.364 1.00 40.72 93 GLY A O 1
ATOM 734 N N . TYR A 1 94 ? -31.398 17.465 30.918 1.00 39.59 94 TYR A N 1
ATOM 735 C CA . TYR A 1 94 ? -32.036 16.141 30.914 1.00 39.59 94 TYR A CA 1
ATOM 736 C C . TYR A 1 94 ? -31.609 15.150 32.014 1.00 39.59 94 TYR A C 1
ATOM 738 O O . TYR A 1 94 ? -30.645 14.405 31.886 1.00 39.59 94 TYR A O 1
ATOM 746 N N . LEU A 1 95 ? -32.417 15.085 33.078 1.00 43.81 95 LEU A N 1
ATOM 747 C CA . LEU A 1 95 ? -32.517 13.897 33.927 1.00 43.81 95 LEU A CA 1
ATOM 748 C C . LEU A 1 95 ? -33.121 12.763 33.085 1.00 43.81 95 LEU A C 1
ATOM 750 O O . LEU A 1 95 ? -34.342 12.633 33.006 1.00 43.81 95 LEU A O 1
ATOM 754 N N . GLU A 1 96 ? -32.279 11.973 32.423 1.00 43.44 96 GLU A N 1
ATOM 755 C CA . GLU A 1 96 ? -32.673 10.613 32.060 1.00 43.44 96 GLU A CA 1
ATOM 756 C C . GLU A 1 96 ? -32.806 9.803 33.360 1.00 43.44 96 GLU A C 1
ATOM 758 O O . GLU A 1 96 ? -31.904 9.855 34.203 1.00 43.44 96 GLU A O 1
ATOM 763 N N . PRO A 1 97 ? -33.931 9.099 33.581 1.00 43.62 97 PRO A N 1
ATOM 764 C CA . PRO A 1 97 ? -34.087 8.236 34.739 1.00 43.62 97 PRO A CA 1
ATOM 765 C C . PRO A 1 97 ? -33.069 7.100 34.635 1.00 43.62 97 PRO A C 1
ATOM 767 O O . PRO A 1 97 ? -33.145 6.251 33.749 1.00 43.62 97 PRO A O 1
ATOM 770 N N . THR A 1 98 ? -32.091 7.104 35.536 1.00 45.56 98 THR A N 1
ATOM 771 C CA . THR A 1 98 ? -31.090 6.049 35.674 1.00 45.56 98 THR A CA 1
ATOM 772 C C . THR A 1 98 ? -31.791 4.752 36.084 1.00 45.56 98 THR A C 1
ATOM 774 O O . THR A 1 98 ? -31.984 4.487 37.268 1.00 45.56 98 THR A O 1
ATOM 777 N N . GLN A 1 99 ? -32.211 3.943 35.111 1.00 49.97 99 GLN A N 1
ATOM 778 C CA . GLN A 1 99 ? -32.755 2.610 35.363 1.00 49.97 99 GLN A CA 1
ATOM 779 C C . GLN A 1 99 ? -31.632 1.722 35.907 1.00 49.97 99 GLN A C 1
ATOM 781 O O . GLN A 1 99 ? -30.738 1.300 35.173 1.00 49.97 99 GLN A O 1
ATOM 786 N N . SER A 1 100 ? -31.643 1.481 37.217 1.00 55.06 100 SER A N 1
ATOM 787 C CA . SER A 1 100 ? -30.724 0.541 37.856 1.00 55.06 100 SER A CA 1
ATOM 788 C C . SER A 1 100 ? -31.359 -0.849 37.854 1.00 55.06 100 SER A C 1
ATOM 790 O O . SER A 1 100 ? -32.430 -1.064 38.418 1.00 55.06 100 SER A O 1
ATOM 792 N N . TYR A 1 101 ? -30.712 -1.789 37.167 1.00 58.03 101 TYR A N 1
ATOM 793 C CA . TYR A 1 101 ? -31.143 -3.183 37.107 1.00 58.03 101 TYR A CA 1
ATOM 794 C C . TYR A 1 101 ? -30.521 -3.928 38.286 1.00 58.03 101 TYR A C 1
ATOM 796 O O . TYR A 1 101 ? -29.302 -4.096 38.338 1.00 58.03 101 TYR A O 1
ATOM 804 N N . GLN A 1 102 ? -31.342 -4.356 39.243 1.00 62.31 102 GLN A N 1
ATOM 805 C CA . GLN A 1 102 ? -30.897 -5.175 40.368 1.00 62.31 102 GLN A CA 1
ATOM 806 C C . GLN A 1 102 ? -31.254 -6.644 40.126 1.00 62.31 102 GLN A C 1
ATOM 808 O O . GLN A 1 102 ? -32.270 -6.971 39.507 1.00 62.31 102 GLN A O 1
ATOM 813 N N . ALA A 1 103 ? -30.396 -7.554 40.597 1.00 61.66 103 ALA A N 1
ATOM 814 C CA . ALA A 1 103 ? -30.760 -8.962 40.651 1.00 61.66 103 ALA A CA 1
ATOM 815 C C . ALA A 1 103 ? -31.895 -9.127 41.679 1.00 61.66 103 ALA A C 1
ATOM 817 O O . ALA A 1 103 ? -31.808 -8.554 42.767 1.00 61.66 103 ALA A O 1
ATOM 818 N N . PRO A 1 104 ? -32.961 -9.879 41.360 1.00 68.75 104 PRO A N 1
ATOM 819 C CA . PRO A 1 104 ? -34.032 -10.116 42.314 1.00 68.75 104 PRO A CA 1
ATOM 820 C C . PRO A 1 104 ? -33.473 -10.844 43.547 1.00 68.75 104 PRO A C 1
ATOM 822 O O . PRO A 1 104 ? -32.605 -11.708 43.393 1.00 68.75 104 PRO A O 1
ATOM 825 N N . PRO A 1 105 ? -34.002 -10.569 44.753 1.00 71.38 105 PRO A N 1
ATOM 826 C CA . PRO A 1 105 ? -33.496 -11.158 45.996 1.00 71.38 105 PRO A CA 1
ATOM 827 C C . PRO A 1 105 ? -33.677 -12.681 46.062 1.00 71.38 105 PRO A C 1
ATOM 829 O O . PRO A 1 105 ? -33.052 -13.344 46.882 1.00 71.38 105 PRO A O 1
ATOM 832 N N . PHE A 1 106 ? -34.513 -13.260 45.192 1.00 77.25 106 PHE A N 1
ATOM 833 C CA . PHE A 1 106 ? -34.785 -14.693 45.161 1.00 77.25 106 PHE A CA 1
ATOM 834 C C . PHE A 1 106 ? -34.777 -15.253 43.744 1.00 77.25 106 PHE A C 1
ATOM 836 O O . PHE A 1 106 ? -35.178 -14.605 42.772 1.00 77.25 106 PHE A O 1
ATOM 843 N N . CYS A 1 107 ? -34.369 -16.514 43.627 1.00 77.56 107 CYS A N 1
ATOM 844 C CA . CYS A 1 107 ? -34.375 -17.213 42.356 1.00 77.56 107 CYS A CA 1
ATOM 845 C C . CYS A 1 107 ? -35.800 -17.651 42.027 1.00 77.56 107 CYS A C 1
ATOM 847 O O . CYS A 1 107 ? -36.375 -18.467 42.744 1.00 77.56 107 CYS A O 1
ATOM 849 N N . SER A 1 108 ? -36.334 -17.236 40.879 1.00 73.75 108 SER A N 1
ATOM 850 C CA . SER A 1 108 ? -37.655 -17.682 40.410 1.00 73.75 108 SER A CA 1
ATOM 851 C C . SER A 1 108 ? -37.761 -19.191 40.144 1.00 73.75 108 SER A C 1
ATOM 853 O O . SER A 1 108 ? -38.859 -19.705 39.956 1.00 73.75 108 SER A O 1
ATOM 855 N N . GLN A 1 109 ? -36.632 -19.907 40.095 1.00 76.44 109 GLN A N 1
ATOM 856 C CA . GLN A 1 109 ? -36.581 -21.341 39.801 1.00 76.44 109 GLN A CA 1
ATOM 857 C C . GLN A 1 109 ? -36.402 -22.204 41.052 1.00 76.44 109 GLN A C 1
ATOM 859 O O . GLN A 1 109 ? -37.075 -23.220 41.185 1.00 76.44 109 GLN A O 1
ATOM 864 N N . CYS A 1 110 ? -35.479 -21.837 41.945 1.00 77.06 110 CYS A N 1
ATOM 865 C CA . CYS A 1 110 ? -35.165 -22.636 43.134 1.00 77.06 110 CYS A CA 1
ATOM 866 C C . CYS A 1 110 ? -35.569 -21.978 44.456 1.00 77.06 110 CYS A C 1
ATOM 868 O O . CYS A 1 110 ? -35.437 -22.615 45.495 1.00 77.06 110 CYS A O 1
ATOM 870 N N . GLY A 1 111 ? -36.027 -20.723 44.440 1.00 74.94 111 GLY A N 1
ATOM 871 C CA . GLY A 1 111 ? -36.389 -19.975 45.646 1.00 74.94 111 GLY A CA 1
ATOM 872 C C . GLY A 1 111 ? -35.212 -19.639 46.565 1.00 74.94 111 GLY A C 1
ATOM 873 O O . GLY A 1 111 ? -35.435 -19.115 47.649 1.00 74.94 111 GLY A O 1
ATOM 874 N N . ALA A 1 112 ? -33.973 -19.936 46.1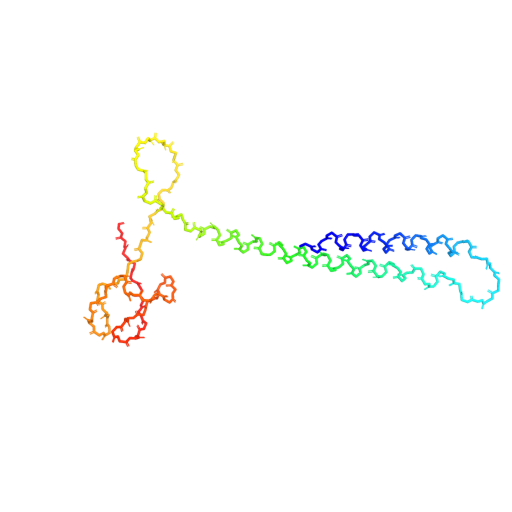59 1.00 77.94 112 ALA A N 1
ATOM 875 C CA . ALA A 1 112 ? -32.787 -19.582 46.927 1.00 77.94 112 ALA A CA 1
ATOM 876 C C . ALA A 1 112 ? -32.595 -18.061 46.945 1.00 77.94 112 ALA A C 1
ATOM 878 O O . ALA A 1 112 ? -32.850 -17.397 45.936 1.00 77.94 112 ALA A O 1
ATOM 879 N N . GLU A 1 113 ? -32.137 -17.543 48.081 1.00 76.69 113 GLU A N 1
ATOM 880 C CA . GLU A 1 113 ? -31.739 -16.148 48.253 1.00 76.69 113 GLU A CA 1
ATOM 881 C C . GLU A 1 113 ? -30.521 -15.855 47.366 1.00 76.69 113 GLU A C 1
ATOM 883 O O . GLU A 1 113 ? -29.540 -16.606 47.372 1.00 76.69 113 GLU A O 1
ATOM 888 N N . LEU A 1 114 ? -30.616 -14.813 46.537 1.00 72.12 114 LEU A N 1
ATOM 889 C CA . LEU A 1 114 ? -29.500 -14.330 45.732 1.00 72.12 114 LEU A CA 1
ATOM 890 C C . LEU A 1 114 ? -28.901 -13.107 46.405 1.00 72.12 114 LEU A C 1
ATOM 892 O O . LEU A 1 114 ? -29.487 -12.028 46.391 1.00 72.12 114 LEU A O 1
ATOM 896 N N . ASP A 1 115 ? -27.696 -13.285 46.927 1.00 70.88 115 ASP A N 1
ATOM 897 C CA . ASP A 1 115 ? -26.859 -12.167 47.323 1.00 70.88 115 ASP A CA 1
ATOM 898 C C . ASP A 1 115 ? -26.227 -11.545 46.075 1.00 70.88 115 ASP A C 1
ATOM 900 O O . ASP A 1 115 ? -25.515 -12.227 45.334 1.00 70.88 115 ASP A O 1
ATOM 904 N N . SER A 1 116 ? -26.494 -10.255 45.854 1.00 65.69 116 SER A N 1
ATOM 905 C CA . SER A 1 116 ? -26.003 -9.469 44.718 1.00 65.69 116 SER A CA 1
ATOM 906 C C . SER A 1 116 ? -24.482 -9.521 44.532 1.00 65.69 116 SER A C 1
ATOM 908 O O . SER A 1 116 ? -24.017 -9.373 43.401 1.00 65.69 116 SER A O 1
ATOM 910 N N . GLU A 1 117 ? -23.719 -9.791 45.597 1.00 67.75 117 GLU A N 1
ATOM 911 C CA . GLU A 1 117 ? -22.258 -9.923 45.544 1.00 67.75 117 GLU A CA 1
ATOM 912 C C . GLU A 1 117 ? -21.789 -11.284 45.000 1.00 67.75 117 GLU A C 1
ATOM 914 O O . GLU A 1 117 ? -20.738 -11.370 44.365 1.00 67.75 117 GLU A O 1
ATOM 919 N N . LEU A 1 118 ? -22.571 -12.351 45.203 1.00 67.00 118 LEU A N 1
ATOM 920 C CA . LEU A 1 118 ? -22.240 -13.716 44.766 1.00 67.00 118 LEU A CA 1
ATOM 921 C C . LEU A 1 118 ? -22.831 -14.091 43.401 1.00 67.00 118 LEU A C 1
ATOM 923 O O . LEU A 1 118 ? -22.609 -15.205 42.913 1.00 67.00 118 LEU A O 1
ATOM 927 N N . VAL A 1 119 ? -23.603 -13.200 42.780 1.00 69.75 119 VAL A N 1
ATOM 928 C CA . VAL A 1 119 ? -24.244 -13.486 41.497 1.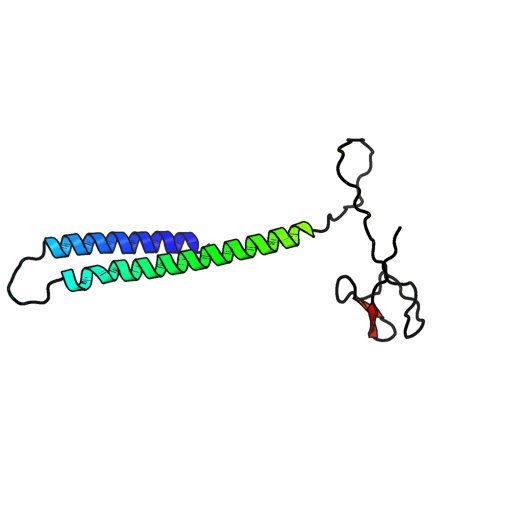00 69.75 119 VAL A CA 1
ATOM 929 C C . VAL A 1 119 ? -23.262 -13.298 40.341 1.00 69.75 119 VAL A C 1
ATOM 931 O O . VAL A 1 119 ? -22.779 -12.201 40.069 1.00 69.75 119 VAL A O 1
ATOM 934 N N . GLU A 1 120 ? -23.023 -14.372 39.589 1.00 76.56 120 GLU A N 1
ATOM 935 C CA . GLU A 1 120 ? -22.233 -14.323 38.360 1.00 76.56 120 GLU A CA 1
ATOM 936 C C . GLU A 1 120 ? -23.082 -13.756 37.208 1.00 76.56 120 GLU A C 1
ATOM 938 O O . GLU A 1 120 ? -24.076 -14.352 36.773 1.00 76.56 120 GLU A O 1
ATOM 943 N N . TRP A 1 121 ? -22.694 -12.589 36.697 1.00 81.56 121 TRP A N 1
ATOM 944 C CA . TRP A 1 121 ? -23.375 -11.930 35.584 1.00 81.56 121 TRP A CA 1
ATOM 945 C C . TRP A 1 121 ? -22.888 -12.472 34.238 1.00 81.56 121 TRP A C 1
ATOM 947 O O . TRP A 1 121 ? -21.700 -12.435 33.931 1.00 81.56 121 TRP A O 1
ATOM 957 N N . ILE A 1 122 ? -23.821 -12.919 33.391 1.00 79.56 122 ILE A N 1
ATOM 958 C CA . ILE A 1 122 ? -23.542 -13.404 32.023 1.00 79.56 122 ILE A CA 1
ATOM 959 C C . ILE A 1 122 ? -24.011 -12.350 30.998 1.00 79.56 122 ILE A C 1
ATOM 961 O O . ILE A 1 122 ? -24.558 -12.665 29.940 1.00 79.56 122 ILE A O 1
ATOM 965 N N . GLY A 1 123 ? -23.856 -11.070 31.340 1.00 70.19 123 GLY A N 1
ATOM 966 C CA . GLY A 1 123 ? -24.252 -9.926 30.517 1.00 70.19 123 GLY A CA 1
ATOM 967 C C . GLY A 1 123 ? -25.215 -8.962 31.222 1.00 70.19 123 GLY A C 1
ATOM 968 O O . GLY A 1 123 ? -25.627 -9.209 32.351 1.00 70.19 123 GLY A O 1
ATOM 969 N N . PRO A 1 124 ? -25.615 -7.869 30.551 1.00 64.50 124 PRO A N 1
ATOM 970 C CA . PRO A 1 124 ? -26.283 -6.725 31.185 1.00 64.50 124 PRO A CA 1
ATOM 971 C C . PRO A 1 124 ? -27.698 -7.008 31.718 1.00 64.50 124 PRO A C 1
ATOM 973 O O . PRO A 1 124 ? -28.204 -6.248 32.529 1.00 64.50 124 PRO A O 1
ATOM 976 N N . LEU A 1 125 ? -28.349 -8.089 31.271 1.00 71.00 125 LEU A N 1
ATOM 977 C CA . LEU A 1 125 ? -29.734 -8.432 31.641 1.00 71.00 125 LEU A CA 1
ATOM 978 C C . LEU A 1 125 ? -29.892 -9.884 32.111 1.00 71.00 125 LEU A C 1
ATOM 980 O O . LEU A 1 125 ? -31.014 -10.374 32.266 1.00 71.00 125 LEU A O 1
ATOM 984 N N . ARG A 1 126 ? -28.787 -10.622 32.257 1.00 75.19 126 ARG A N 1
ATOM 985 C CA . ARG A 1 126 ? -28.817 -12.056 32.559 1.00 75.19 126 ARG A CA 1
ATOM 986 C C . ARG A 1 126 ? -27.834 -12.390 33.659 1.00 75.19 126 ARG A C 1
ATOM 988 O O . ARG A 1 126 ? -26.652 -12.070 33.563 1.00 75.19 126 ARG A O 1
ATOM 995 N N . PHE A 1 127 ? -28.323 -13.123 34.644 1.00 80.38 127 PHE A N 1
ATOM 996 C CA . PHE A 1 127 ? -27.527 -13.569 35.772 1.00 80.38 127 PHE A CA 1
ATOM 997 C C . PHE A 1 127 ? -27.599 -15.084 35.923 1.00 80.38 127 PHE A C 1
ATOM 999 O O . PHE A 1 127 ? -28.576 -15.716 35.508 1.00 80.38 127 PHE A O 1
ATOM 1006 N N . ARG A 1 128 ? -26.563 -15.683 36.506 1.00 78.75 128 ARG A N 1
ATOM 1007 C CA . ARG A 1 128 ? -26.535 -17.102 36.851 1.00 78.75 128 ARG A CA 1
ATOM 1008 C C . ARG A 1 128 ? -26.784 -17.267 38.338 1.00 78.75 128 ARG A C 1
ATOM 1010 O O . ARG A 1 128 ? -26.085 -16.683 39.156 1.00 78.75 128 ARG A O 1
ATOM 1017 N N . CYS A 1 129 ? -27.770 -18.085 38.692 1.00 80.62 129 CYS A N 1
ATOM 1018 C CA . CYS A 1 129 ? -27.990 -18.426 40.090 1.00 80.62 129 CYS A CA 1
ATOM 1019 C C . CYS A 1 129 ? -26.855 -19.345 40.584 1.00 80.62 129 CYS A C 1
ATOM 1021 O O . CYS A 1 129 ? -26.659 -20.408 39.985 1.00 80.62 129 CYS A O 1
ATOM 1023 N N . PRO A 1 130 ? -26.151 -19.003 41.678 1.00 78.19 130 PRO A N 1
ATOM 1024 C CA . PRO A 1 130 ? -25.066 -19.830 42.209 1.00 78.19 130 PRO A CA 1
ATOM 1025 C C . PRO A 1 130 ? -25.571 -21.159 42.789 1.00 78.19 130 PRO A C 1
ATOM 1027 O O . PRO A 1 130 ? -24.870 -22.165 42.737 1.00 78.19 130 PRO A O 1
ATOM 1030 N N . SER A 1 131 ? -26.810 -21.206 43.287 1.00 77.69 131 SER A N 1
ATOM 1031 C CA . SER A 1 131 ? -27.363 -22.404 43.931 1.00 77.69 131 SER A CA 1
ATOM 1032 C C . SER A 1 131 ? -27.864 -23.458 42.941 1.00 77.69 131 SER A C 1
ATOM 1034 O O . SER A 1 131 ? -27.776 -24.649 43.221 1.00 77.69 131 SER A O 1
ATOM 1036 N N . CYS A 1 132 ? -28.416 -23.050 41.791 1.00 80.88 132 CYS A N 1
ATOM 1037 C CA . CYS A 1 132 ? -28.995 -23.983 40.811 1.00 80.88 132 CYS A CA 1
ATOM 1038 C C . CYS A 1 132 ? -28.330 -23.949 39.426 1.00 80.88 132 CYS A C 1
ATOM 1040 O O . CYS A 1 132 ? -28.693 -24.738 38.553 1.00 80.88 132 CYS A O 1
ATOM 1042 N N . GLY A 1 133 ? -27.394 -23.024 39.192 1.00 76.25 133 GLY A N 1
ATOM 1043 C CA . GLY A 1 133 ? -26.650 -22.879 37.938 1.00 76.25 133 GLY A CA 1
ATOM 1044 C C . GLY A 1 133 ? -27.474 -22.408 36.734 1.00 76.25 133 GLY A C 1
ATOM 1045 O O . GLY A 1 133 ? -26.916 -22.265 35.640 1.00 76.25 133 GLY A O 1
ATOM 1046 N N . ARG A 1 134 ? -28.784 -22.173 36.906 1.00 79.31 134 ARG A N 1
ATOM 1047 C CA . ARG A 1 134 ? -29.692 -21.706 35.850 1.00 79.31 134 ARG A CA 1
ATOM 1048 C C . ARG A 1 134 ? -29.573 -20.202 35.642 1.00 79.31 134 ARG A C 1
ATOM 1050 O O . ARG A 1 134 ? -29.260 -19.453 36.566 1.00 79.31 134 ARG A O 1
ATOM 1057 N N . THR A 1 135 ? -29.848 -19.774 34.416 1.00 79.50 135 THR A N 1
ATOM 1058 C CA . THR A 1 135 ? -29.822 -18.367 34.025 1.00 79.50 135 THR A CA 1
ATOM 1059 C C . THR A 1 135 ? -31.189 -17.714 34.231 1.00 79.50 135 THR A C 1
ATOM 1061 O O . THR A 1 135 ? -32.214 -18.239 33.797 1.00 79.50 135 THR A O 1
ATOM 1064 N N . GLY A 1 136 ? -31.200 -16.575 34.920 1.00 71.19 136 GLY A N 1
ATOM 1065 C CA . GLY A 1 136 ? -32.365 -15.724 35.154 1.00 71.19 136 GLY A CA 1
ATOM 1066 C C . GLY A 1 136 ? -32.257 -14.406 34.387 1.00 71.19 136 GLY A C 1
ATOM 1067 O O . GLY A 1 136 ? -31.160 -13.984 34.015 1.00 71.19 136 GLY A O 1
ATOM 1068 N N . LYS A 1 137 ? -33.399 -13.764 34.121 1.00 71.19 137 LYS A N 1
ATOM 1069 C CA . LYS A 1 137 ? -33.443 -12.384 33.613 1.00 71.19 137 LYS A CA 1
ATOM 1070 C C . LYS A 1 137 ? -33.458 -11.427 34.801 1.00 71.19 137 LYS A C 1
ATOM 1072 O O . LYS A 1 137 ? -34.219 -11.669 35.734 1.00 71.19 137 LYS A O 1
ATOM 1077 N N . ALA A 1 138 ? -32.632 -10.385 34.757 1.00 65.44 138 ALA A N 1
ATOM 1078 C CA . ALA A 1 138 ? -32.703 -9.297 35.727 1.00 65.44 138 ALA A CA 1
ATOM 1079 C C . ALA A 1 138 ? -34.008 -8.514 35.523 1.00 65.44 138 ALA A C 1
ATOM 1081 O O . ALA A 1 138 ? -34.450 -8.340 34.384 1.00 65.44 138 ALA A O 1
ATOM 1082 N N . GLU A 1 139 ? -34.635 -8.106 36.621 1.00 62.03 139 GLU A N 1
ATOM 1083 C CA . GLU A 1 139 ? -35.874 -7.333 36.602 1.00 62.03 139 GLU A CA 1
ATOM 1084 C C . GLU A 1 139 ? -35.537 -5.840 36.660 1.00 62.03 139 GLU A C 1
ATOM 1086 O O . GLU A 1 139 ? -34.577 -5.423 37.310 1.00 62.03 139 GLU A O 1
ATOM 1091 N N . GLU A 1 140 ? -36.287 -5.034 35.914 1.00 52.31 140 GLU A N 1
ATOM 1092 C CA . GLU A 1 140 ? -36.110 -3.586 35.880 1.00 52.31 140 GLU A CA 1
ATOM 1093 C C . GLU A 1 140 ? -36.792 -2.979 37.109 1.00 52.31 140 GLU A C 1
ATOM 1095 O O . GLU A 1 140 ? -38.014 -2.843 37.157 1.00 52.31 140 GLU A O 1
ATOM 1100 N N . THR A 1 141 ? -36.012 -2.615 38.123 1.00 49.25 141 THR A N 1
ATOM 1101 C CA . THR A 1 141 ? -36.506 -1.792 39.229 1.00 49.25 141 THR A CA 1
ATOM 1102 C C . THR A 1 141 ? -36.501 -0.326 38.805 1.00 49.25 141 THR A C 1
ATOM 1104 O O . THR A 1 141 ? -35.453 0.319 38.764 1.00 49.25 141 THR A O 1
ATOM 1107 N N . GLN A 1 142 ? -37.681 0.201 38.468 1.00 40.62 142 GLN A N 1
ATOM 1108 C CA . GLN A 1 142 ? -37.894 1.640 38.304 1.00 40.62 142 GLN A CA 1
ATOM 1109 C C . GLN A 1 142 ? -37.924 2.285 39.696 1.00 40.62 142 GLN A C 1
ATOM 1111 O O . GLN A 1 142 ? -38.788 1.952 40.508 1.00 40.62 142 GLN A O 1
ATOM 1116 N N . PHE A 1 143 ? -36.952 3.156 39.974 1.00 44.78 143 PHE A N 1
ATOM 1117 C CA . PHE A 1 143 ? -36.939 4.035 41.146 1.00 44.78 143 PHE A CA 1
ATOM 1118 C C . PHE A 1 143 ? -37.656 5.350 40.841 1.00 44.78 143 PHE A C 1
ATOM 1120 O O . PHE A 1 143 ? -37.470 5.868 39.715 1.00 44.78 143 PHE A O 1
#